Protein AF-A0AAU0K768-F1 (afdb_monomer_lite)

Secondary structure (DSSP, 8-state):
--HHHHHHHHHTTSHHHHHHHHHTTT--B-HHHHHHHH--S-HHHHHHHHHHTT---EEEEEEEETTEEEEEEEEEPPPHHHHHHHHHHHHHHHTT--BS-BTTB-HHHHHHHHHHHHHTT--EEEETTEEEE-S--TTTTS--

Radius of gyration: 17.36 Å; chains: 1; bounding box: 48×28×45 Å

Sequence (144 aa):
MSAQESINKAAARTQRALVLRHLKSGRTLTQDEAQALYGVRRLAARISELRNDFGFPIRTEMVDVGGVSGLARYSLEQTPEDIKRKRAVLQSLLRGDAVEAVPGVSPDELARIMGYLRADGWPVLAIEGKYILIGAGKGAASDA

Foldseek 3Di:
DDPVVVVVVVLCPDLLSVLVVCQLLFDKDFQVRSCVVPVDNCVVVSVCCCCPVVNFQKDWDWDADPNRGGTTIIHGDQDPVNVVQLVQLVVCQVVFHFPLDDVPADLVNSVSSLVVQVVQAFQWDDDPSTIHGPDDGDPPPPPD

Structure (mmCIF, N/CA/C/O backbone):
data_AF-A0AAU0K768-F1
#
_entry.id   AF-A0AAU0K768-F1
#
loop_
_atom_site.group_PDB
_atom_site.id
_atom_site.type_symbol
_atom_site.label_atom_id
_atom_site.label_alt_id
_atom_site.label_comp_id
_atom_site.label_asym_id
_atom_site.label_entity_id
_atom_site.label_seq_id
_atom_site.pdbx_PDB_ins_code
_atom_site.Cartn_x
_atom_site.Cartn_y
_atom_site.Cartn_z
_atom_site.occupancy
_atom_site.B_iso_or_equiv
_atom_site.auth_seq_id
_atom_site.auth_comp_id
_atom_site.auth_asym_id
_atom_site.auth_atom_id
_atom_site.pdbx_PDB_model_num
ATOM 1 N N . MET A 1 1 ? 26.775 -9.717 9.258 1.00 48.12 1 MET A N 1
ATOM 2 C CA . MET A 1 1 ? 25.425 -9.115 9.246 1.00 48.12 1 MET A CA 1
ATOM 3 C C . MET A 1 1 ? 25.562 -7.655 9.626 1.00 48.12 1 MET A C 1
ATOM 5 O O . MET A 1 1 ? 26.126 -7.371 10.678 1.00 48.12 1 MET A O 1
ATOM 9 N N . SER A 1 2 ? 25.137 -6.748 8.748 1.00 59.78 2 SER A N 1
ATOM 10 C CA . SER A 1 2 ? 25.201 -5.303 9.007 1.00 59.78 2 SER A CA 1
ATOM 11 C C . SER A 1 2 ? 24.150 -4.901 10.049 1.00 59.78 2 SER A C 1
ATOM 13 O O . SER A 1 2 ? 23.052 -5.458 10.069 1.00 59.78 2 SER A O 1
ATOM 15 N N . ALA A 1 3 ? 24.446 -3.913 10.899 1.00 49.50 3 ALA A N 1
ATOM 16 C CA . ALA A 1 3 ? 23.477 -3.362 11.853 1.00 49.50 3 ALA A CA 1
ATOM 17 C C . ALA A 1 3 ? 22.177 -2.912 11.157 1.00 49.50 3 ALA A C 1
ATOM 19 O O . ALA A 1 3 ? 21.083 -3.128 11.677 1.00 49.50 3 ALA A O 1
ATOM 20 N N . GLN A 1 4 ? 22.290 -2.394 9.931 1.00 45.81 4 GLN A N 1
ATOM 21 C CA . GLN A 1 4 ? 21.154 -1.993 9.102 1.00 45.81 4 GLN A CA 1
ATOM 22 C C . GLN A 1 4 ? 20.272 -3.183 8.692 1.00 45.81 4 GLN A C 1
ATOM 24 O O . GLN A 1 4 ? 19.050 -3.078 8.637 1.00 45.81 4 GLN A O 1
ATOM 29 N N . GLU A 1 5 ? 20.883 -4.337 8.443 1.00 41.09 5 GLU A N 1
ATOM 30 C CA . GLU A 1 5 ? 20.215 -5.571 8.022 1.00 41.09 5 GLU A CA 1
ATOM 31 C C . GLU A 1 5 ? 19.425 -6.199 9.182 1.00 41.09 5 GLU A C 1
ATOM 33 O O . GLU A 1 5 ? 18.274 -6.613 9.020 1.00 41.09 5 GLU A O 1
ATOM 38 N N . SER A 1 6 ? 19.995 -6.167 10.388 1.00 46.47 6 SER A N 1
ATOM 39 C CA . SER A 1 6 ? 19.328 -6.583 11.627 1.00 46.47 6 SER A CA 1
ATOM 40 C C . SER A 1 6 ? 18.166 -5.658 12.001 1.00 46.47 6 SER A C 1
ATOM 42 O O . SER A 1 6 ? 17.101 -6.141 12.393 1.00 46.47 6 SER A O 1
ATOM 44 N N . ILE A 1 7 ? 18.328 -4.342 11.818 1.00 54.31 7 ILE A N 1
ATOM 45 C CA . ILE A 1 7 ? 17.259 -3.350 12.012 1.00 54.31 7 ILE A CA 1
ATOM 46 C C . ILE A 1 7 ? 16.127 -3.577 11.003 1.00 54.31 7 ILE A C 1
ATOM 48 O O . ILE A 1 7 ? 14.962 -3.617 11.397 1.00 54.31 7 ILE A O 1
ATOM 52 N N . ASN A 1 8 ? 16.446 -3.819 9.729 1.00 52.75 8 ASN A N 1
ATOM 53 C CA . ASN A 1 8 ? 15.452 -4.109 8.692 1.00 52.75 8 ASN A CA 1
ATOM 54 C C . ASN A 1 8 ? 14.679 -5.412 8.982 1.00 52.75 8 ASN A C 1
ATOM 56 O O . ASN A 1 8 ? 13.459 -5.469 8.796 1.00 52.75 8 ASN A O 1
ATOM 60 N N . LYS A 1 9 ? 15.353 -6.443 9.507 1.00 47.56 9 LYS A N 1
ATOM 61 C CA . LYS A 1 9 ? 14.744 -7.735 9.873 1.00 47.56 9 LYS A CA 1
ATOM 62 C C . LYS A 1 9 ? 13.871 -7.650 11.131 1.00 47.56 9 LYS A C 1
ATOM 64 O O . LYS A 1 9 ? 12.804 -8.263 11.179 1.00 47.56 9 LYS A O 1
ATOM 69 N N . ALA A 1 10 ? 14.283 -6.873 12.133 1.00 47.62 10 ALA A N 1
ATOM 70 C CA . ALA A 1 10 ? 13.490 -6.610 13.335 1.00 47.62 10 ALA A CA 1
ATOM 71 C C . ALA A 1 10 ? 12.281 -5.713 13.032 1.00 47.62 10 ALA A C 1
ATOM 73 O O . ALA A 1 10 ? 11.170 -6.004 13.482 1.00 47.62 10 ALA A O 1
ATOM 74 N N . ALA A 1 11 ? 12.468 -4.687 12.193 1.00 49.31 11 ALA A N 1
ATOM 75 C CA . ALA A 1 11 ? 11.388 -3.853 11.688 1.00 49.31 11 ALA A CA 1
ATOM 76 C C . ALA A 1 11 ? 10.328 -4.727 11.013 1.00 49.31 11 ALA A C 1
ATOM 78 O O . ALA A 1 11 ? 9.174 -4.664 11.426 1.00 49.31 11 ALA A O 1
ATOM 79 N N . ALA A 1 12 ? 10.714 -5.630 10.100 1.00 50.22 12 ALA A N 1
ATOM 80 C CA . ALA A 1 12 ? 9.807 -6.516 9.362 1.00 50.22 12 ALA A CA 1
ATOM 81 C C . ALA A 1 12 ? 8.856 -7.380 10.224 1.00 50.22 12 ALA A C 1
ATOM 83 O O . ALA A 1 12 ? 7.835 -7.830 9.699 1.00 50.22 12 ALA A O 1
ATOM 84 N N . ARG A 1 13 ? 9.145 -7.589 11.521 1.00 63.00 13 ARG A N 1
ATOM 85 C CA . ARG A 1 13 ? 8.305 -8.366 12.459 1.00 63.00 13 ARG A CA 1
ATOM 86 C C . ARG A 1 13 ? 7.259 -7.541 13.215 1.00 63.00 13 ARG A C 1
ATOM 88 O O . ARG A 1 13 ? 6.403 -8.123 13.876 1.00 63.00 13 ARG A O 1
ATOM 95 N N . THR A 1 14 ? 7.300 -6.212 13.150 1.00 85.44 14 THR A N 1
ATOM 96 C CA . THR A 1 14 ? 6.350 -5.363 13.889 1.00 85.44 14 THR A CA 1
ATOM 97 C C . THR A 1 14 ? 5.087 -5.082 13.074 1.00 85.44 14 THR A C 1
ATOM 99 O O . THR A 1 14 ? 5.150 -4.856 11.867 1.00 85.44 14 THR A O 1
ATOM 102 N N . GLN A 1 15 ? 3.929 -5.007 13.740 1.00 89.44 15 GLN A N 1
ATOM 103 C CA . GLN A 1 15 ? 2.656 -4.613 13.113 1.00 89.44 15 GLN A CA 1
ATOM 104 C C . GLN A 1 15 ? 2.769 -3.291 12.335 1.00 89.44 15 GLN A C 1
ATOM 106 O O . GLN A 1 15 ? 2.239 -3.165 11.235 1.00 89.44 15 GLN A O 1
ATOM 111 N N . ARG A 1 16 ? 3.515 -2.320 12.876 1.00 91.06 16 ARG A N 1
ATOM 112 C CA . ARG A 1 16 ? 3.770 -1.025 12.235 1.00 91.06 16 ARG A CA 1
ATOM 113 C C . ARG A 1 16 ? 4.508 -1.168 10.905 1.00 91.06 16 ARG A C 1
ATOM 115 O O . ARG A 1 16 ? 4.135 -0.530 9.927 1.00 91.06 16 ARG A O 1
ATOM 122 N N . ALA A 1 17 ? 5.534 -2.011 10.851 1.00 87.62 17 ALA A N 1
ATOM 123 C CA . ALA A 1 17 ? 6.268 -2.241 9.613 1.00 87.62 17 ALA A CA 1
ATOM 124 C C . ALA A 1 17 ? 5.453 -3.014 8.577 1.00 87.62 17 ALA A C 1
ATOM 126 O O . ALA A 1 17 ? 5.608 -2.753 7.387 1.00 87.62 17 ALA A O 1
ATOM 127 N N . LEU A 1 18 ? 4.580 -3.935 9.005 1.00 90.56 18 LEU A N 1
ATOM 128 C CA . LEU A 1 18 ? 3.643 -4.607 8.099 1.00 90.56 18 LEU A CA 1
ATOM 129 C C . LEU A 1 18 ? 2.719 -3.584 7.428 1.00 90.56 18 LEU A C 1
ATOM 131 O O . LEU A 1 18 ? 2.624 -3.566 6.200 1.00 90.56 18 LEU A O 1
ATOM 135 N N . VAL A 1 19 ? 2.130 -2.682 8.221 1.00 93.88 19 VAL A N 1
ATOM 136 C CA . VAL A 1 19 ? 1.297 -1.575 7.724 1.00 93.88 19 VAL A CA 1
ATOM 137 C C . VAL A 1 19 ? 2.100 -0.676 6.786 1.00 93.88 19 VAL A C 1
ATOM 139 O O . VAL A 1 19 ? 1.693 -0.461 5.649 1.00 93.88 19 VAL A O 1
ATOM 142 N N . LEU A 1 20 ? 3.277 -0.204 7.204 1.00 91.56 20 LEU A N 1
ATOM 143 C CA . LEU A 1 20 ? 4.100 0.679 6.377 1.00 91.56 20 LEU A CA 1
ATOM 144 C C . LEU A 1 20 ? 4.520 0.020 5.062 1.00 91.56 20 LEU A C 1
ATOM 146 O O . LEU A 1 20 ? 4.475 0.668 4.021 1.00 91.56 20 LEU A O 1
ATOM 150 N N . ARG A 1 21 ? 4.914 -1.257 5.077 1.00 87.25 21 ARG A N 1
ATOM 151 C CA . ARG A 1 21 ? 5.269 -1.995 3.858 1.00 87.25 21 ARG A CA 1
ATOM 152 C C . ARG A 1 21 ? 4.080 -2.080 2.906 1.00 87.25 21 ARG A C 1
ATOM 154 O O . ARG A 1 21 ? 4.261 -1.910 1.703 1.00 87.25 21 ARG A O 1
ATOM 161 N N . HIS A 1 22 ? 2.878 -2.301 3.433 1.00 90.69 22 HIS A N 1
ATOM 162 C CA . HIS A 1 22 ? 1.660 -2.287 2.633 1.00 90.69 22 HIS A CA 1
ATOM 163 C C . HIS A 1 22 ? 1.378 -0.892 2.049 1.00 90.69 22 HIS A C 1
ATOM 165 O O . HIS A 1 22 ? 1.149 -0.766 0.849 1.00 90.69 22 HIS A O 1
ATOM 171 N N . LEU A 1 23 ? 1.483 0.178 2.835 1.00 91.12 23 LEU A N 1
ATOM 172 C CA . LEU A 1 23 ? 1.225 1.535 2.339 1.00 91.12 23 LEU A CA 1
ATOM 173 C C . LEU A 1 23 ? 2.303 2.034 1.364 1.00 91.12 23 LEU A C 1
ATOM 175 O O . LEU A 1 23 ? 1.967 2.624 0.345 1.00 91.12 23 LEU A O 1
ATOM 179 N N . LYS A 1 24 ? 3.587 1.722 1.591 1.00 84.69 24 LYS A N 1
ATOM 180 C CA . LYS A 1 24 ? 4.699 1.969 0.640 1.00 84.69 24 LYS A CA 1
ATOM 181 C C . LYS A 1 24 ? 4.570 1.179 -0.648 1.00 84.69 24 LYS A C 1
ATOM 183 O O . LYS A 1 24 ? 5.261 1.444 -1.632 1.00 84.69 24 LYS A O 1
ATOM 188 N N . SER A 1 25 ? 3.721 0.163 -0.632 1.00 76.44 25 SER A N 1
ATOM 189 C CA . SER A 1 25 ? 3.346 -0.509 -1.847 1.00 76.44 25 SER A CA 1
ATOM 190 C C . SER A 1 25 ? 2.359 0.359 -2.659 1.00 76.44 25 SER A C 1
ATOM 192 O O . SER A 1 25 ? 2.260 0.204 -3.862 1.00 76.44 25 SER A O 1
ATOM 194 N N . GLY A 1 26 ? 1.702 1.364 -2.097 1.00 81.50 26 GLY A N 1
ATOM 195 C CA . GLY A 1 26 ? 0.721 2.190 -2.810 1.00 81.50 26 GLY A CA 1
ATOM 196 C C . GLY A 1 26 ? -0.683 1.589 -2.801 1.00 81.50 26 GLY A C 1
ATOM 197 O O . GLY A 1 26 ? -1.578 2.136 -3.432 1.00 81.50 26 GLY A O 1
ATOM 198 N N . ARG A 1 27 ? -0.876 0.492 -2.059 1.00 87.25 27 ARG A N 1
ATOM 199 C CA . ARG A 1 27 ? -2.198 0.010 -1.662 1.00 87.25 27 ARG A CA 1
ATOM 200 C C . ARG A 1 27 ? -2.724 0.798 -0.478 1.00 87.25 27 ARG A C 1
ATOM 202 O O . ARG A 1 27 ? -1.976 1.476 0.232 1.00 87.25 27 ARG A O 1
ATOM 209 N N . THR A 1 28 ? -4.020 0.645 -0.266 1.00 94.38 28 THR A N 1
ATOM 210 C CA . THR A 1 28 ? -4.739 1.252 0.845 1.00 94.38 28 THR A CA 1
ATOM 211 C C . THR A 1 28 ? -5.146 0.205 1.869 1.00 94.38 28 THR A C 1
ATOM 213 O O . THR A 1 28 ? -5.204 -0.978 1.548 1.00 94.38 28 THR A O 1
ATOM 216 N N . LEU A 1 29 ? -5.420 0.644 3.091 1.00 95.75 29 LEU A N 1
ATOM 217 C CA . LEU A 1 29 ? -5.844 -0.220 4.187 1.00 95.75 29 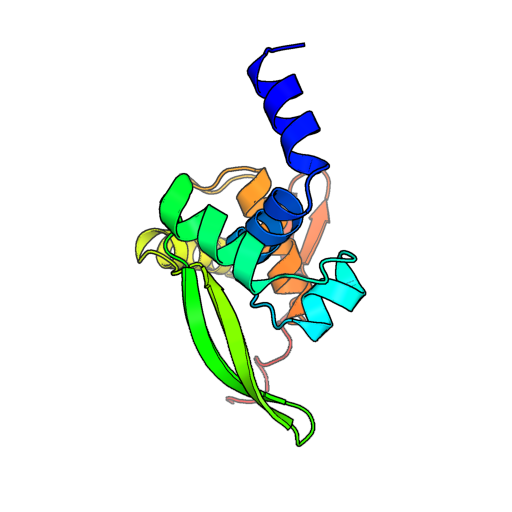LEU A CA 1
ATOM 218 C C . LEU A 1 29 ? -7.014 0.399 4.940 1.00 95.75 29 LEU A C 1
ATOM 220 O O . LEU A 1 29 ? -6.938 1.552 5.366 1.00 95.75 29 LEU A O 1
ATOM 224 N N . THR A 1 30 ? -8.042 -0.401 5.172 1.00 96.31 30 THR A N 1
ATOM 225 C CA . THR A 1 30 ? -9.068 -0.205 6.201 1.00 96.31 30 THR A CA 1
ATOM 226 C C . THR A 1 30 ? -8.734 -1.023 7.454 1.00 96.31 30 THR A C 1
ATOM 228 O O . THR A 1 30 ? -7.845 -1.881 7.444 1.00 96.31 30 THR A O 1
ATOM 231 N N . GLN A 1 31 ? -9.434 -0.760 8.562 1.00 95.81 31 GLN A N 1
ATOM 232 C CA . GLN A 1 31 ? -9.240 -1.494 9.820 1.00 95.81 31 GLN A CA 1
ATOM 233 C C . GLN A 1 31 ? -9.496 -3.005 9.660 1.00 95.81 31 GLN A C 1
ATOM 235 O O . GLN A 1 31 ? -8.705 -3.809 10.161 1.00 95.81 31 GLN A O 1
ATOM 240 N N . ASP A 1 32 ? -10.539 -3.395 8.931 1.00 94.44 32 ASP A N 1
ATOM 241 C CA . ASP A 1 32 ? -10.897 -4.806 8.746 1.00 94.44 32 ASP A CA 1
ATOM 242 C C . ASP A 1 32 ? -9.866 -5.540 7.882 1.00 94.44 32 ASP A C 1
ATOM 244 O O . ASP A 1 32 ? -9.403 -6.624 8.244 1.00 94.44 32 ASP A O 1
ATOM 248 N N . GLU A 1 33 ? -9.401 -4.909 6.800 1.00 94.75 33 GLU A N 1
ATOM 249 C CA . GLU A 1 33 ? -8.318 -5.442 5.964 1.00 94.75 33 GLU A CA 1
ATOM 250 C C . GLU A 1 33 ? -7.016 -5.599 6.764 1.00 94.75 33 GLU A C 1
ATOM 252 O O . GLU A 1 33 ? -6.307 -6.597 6.624 1.00 94.75 33 GLU A O 1
ATOM 257 N N . ALA A 1 34 ? -6.702 -4.649 7.651 1.00 95.06 34 ALA A N 1
ATOM 258 C CA . ALA A 1 34 ? -5.507 -4.712 8.493 1.00 95.06 34 ALA A CA 1
ATOM 259 C C . ALA A 1 34 ? -5.553 -5.882 9.478 1.00 95.06 34 ALA A C 1
ATOM 261 O O . ALA A 1 34 ? -4.535 -6.540 9.729 1.00 95.06 34 ALA A O 1
ATOM 262 N N . GLN A 1 35 ? -6.732 -6.143 10.040 1.00 93.50 35 GLN A N 1
ATOM 263 C CA . GLN A 1 35 ? -6.951 -7.277 10.921 1.00 93.50 35 GLN A CA 1
ATOM 264 C C . GLN A 1 35 ? -6.866 -8.597 10.153 1.00 93.50 35 GLN A C 1
ATOM 266 O O . GLN A 1 35 ? -6.145 -9.490 10.597 1.00 93.50 35 GLN A O 1
ATOM 271 N N . ALA A 1 36 ? -7.538 -8.707 9.007 1.00 92.00 36 ALA A N 1
ATOM 272 C CA . ALA A 1 36 ? -7.572 -9.930 8.210 1.00 92.00 36 ALA A CA 1
ATOM 273 C C . ALA A 1 36 ? -6.193 -10.306 7.646 1.00 92.00 36 ALA A C 1
ATOM 275 O O . ALA A 1 36 ? -5.784 -11.461 7.724 1.00 92.00 36 ALA A O 1
ATOM 276 N N . LEU A 1 37 ? -5.450 -9.332 7.111 1.00 91.38 37 LEU A N 1
ATOM 277 C CA . LEU A 1 37 ? -4.167 -9.587 6.451 1.00 91.38 37 LEU A CA 1
ATOM 278 C C . LEU A 1 37 ? -2.996 -9.708 7.432 1.00 91.38 37 LEU A C 1
ATOM 280 O O . LEU A 1 37 ? -2.048 -10.449 7.172 1.00 91.38 37 LEU A O 1
ATOM 284 N N . TYR A 1 38 ? -3.019 -8.940 8.527 1.00 90.81 38 TYR A N 1
ATOM 285 C CA . TYR A 1 38 ? -1.837 -8.724 9.374 1.00 90.81 38 TYR A CA 1
ATOM 286 C C . TYR A 1 38 ? -2.098 -8.877 10.876 1.00 90.81 38 TYR A C 1
ATOM 288 O O . TYR A 1 38 ? -1.180 -8.675 11.674 1.00 90.81 38 TYR A O 1
ATOM 296 N N . GLY A 1 39 ? -3.330 -9.189 11.293 1.00 90.31 39 GLY A N 1
ATOM 297 C CA . GLY A 1 39 ? -3.703 -9.267 12.708 1.00 90.31 39 GLY A CA 1
ATOM 298 C C . GLY A 1 39 ? -3.649 -7.918 13.438 1.00 90.31 39 GLY A C 1
ATOM 299 O O . GLY A 1 39 ? -3.521 -7.881 14.665 1.00 90.31 39 GLY A O 1
ATOM 300 N N . VAL A 1 40 ? -3.711 -6.792 12.716 1.00 94.56 40 VAL A N 1
ATOM 301 C CA . VAL A 1 40 ? -3.593 -5.443 13.292 1.00 94.56 40 VAL A CA 1
ATOM 302 C C . VAL A 1 40 ? -4.965 -4.923 13.721 1.00 94.56 40 VAL A C 1
ATOM 304 O O . VAL A 1 40 ? -5.694 -4.334 12.933 1.00 94.56 40 VAL A O 1
ATOM 307 N N . ARG A 1 41 ? -5.298 -5.083 15.005 1.00 93.00 41 ARG A N 1
ATOM 308 C CA . ARG A 1 41 ? -6.590 -4.654 15.589 1.00 93.00 41 ARG A CA 1
ATOM 309 C C . ARG A 1 41 ? -6.702 -3.157 15.907 1.00 93.00 41 ARG A C 1
ATOM 311 O O . ARG A 1 41 ? -7.773 -2.680 16.252 1.00 93.00 41 ARG A O 1
ATOM 318 N N . ARG A 1 42 ? -5.586 -2.422 15.869 1.00 93.75 42 ARG A N 1
ATOM 319 C CA . ARG A 1 42 ? -5.524 -0.978 16.170 1.00 93.75 42 ARG A CA 1
ATOM 320 C C . ARG A 1 42 ? -4.769 -0.245 15.067 1.00 93.75 42 ARG A C 1
ATOM 322 O O . ARG A 1 42 ? -3.698 0.315 15.308 1.00 93.75 42 ARG A O 1
ATOM 329 N N . LEU A 1 43 ? -5.302 -0.285 13.848 1.00 96.81 43 LEU A N 1
ATOM 330 C CA . LEU A 1 43 ? -4.670 0.323 12.678 1.00 96.81 43 LEU A CA 1
ATOM 331 C C . LEU A 1 43 ? -4.445 1.819 12.896 1.00 96.81 43 LEU A C 1
ATOM 333 O O . LEU A 1 43 ? -3.323 2.278 12.723 1.00 96.81 43 LEU A O 1
ATOM 337 N N . ALA A 1 44 ? -5.458 2.554 13.362 1.00 96.44 44 ALA A N 1
ATOM 338 C CA . ALA A 1 44 ? -5.360 3.998 13.584 1.00 96.44 44 ALA A CA 1
ATOM 339 C C . ALA A 1 44 ? -4.180 4.390 14.496 1.00 96.44 44 ALA A C 1
ATOM 341 O O . ALA A 1 44 ? -3.483 5.360 14.213 1.00 96.44 44 ALA A O 1
ATOM 342 N N . ALA A 1 45 ? -3.886 3.596 15.534 1.00 95.81 45 ALA A N 1
ATOM 343 C CA . ALA A 1 45 ? -2.731 3.829 16.403 1.00 95.81 45 ALA A CA 1
ATOM 344 C C . ALA A 1 45 ? -1.403 3.627 15.656 1.00 95.81 45 ALA A C 1
ATOM 346 O O . ALA A 1 45 ? -0.501 4.453 15.756 1.00 95.81 45 ALA A O 1
ATOM 347 N N . ARG A 1 46 ? -1.291 2.563 14.847 1.00 96.44 46 ARG A N 1
ATOM 348 C CA . ARG A 1 46 ? -0.108 2.329 14.003 1.00 96.44 46 ARG A CA 1
ATOM 349 C C . ARG A 1 46 ? 0.071 3.423 12.952 1.00 96.44 46 ARG A C 1
ATOM 351 O O . ARG A 1 46 ? 1.202 3.809 12.682 1.00 96.44 46 ARG A O 1
ATOM 358 N N . ILE A 1 47 ? -1.019 3.937 12.385 1.00 97.12 47 ILE A N 1
ATOM 359 C CA . ILE A 1 47 ? -0.985 5.076 11.461 1.00 97.12 47 ILE A CA 1
ATOM 360 C C . ILE A 1 47 ? -0.531 6.348 12.179 1.00 97.12 47 ILE A C 1
ATOM 362 O O . ILE A 1 47 ? 0.300 7.070 11.638 1.00 97.12 47 ILE A O 1
ATOM 366 N N . SER A 1 48 ? -1.034 6.606 13.389 1.00 95.94 48 SER A N 1
ATOM 367 C CA . SER A 1 48 ? -0.628 7.766 14.187 1.00 95.94 48 SER A CA 1
ATOM 368 C C . SER A 1 48 ? 0.868 7.749 14.483 1.00 95.94 48 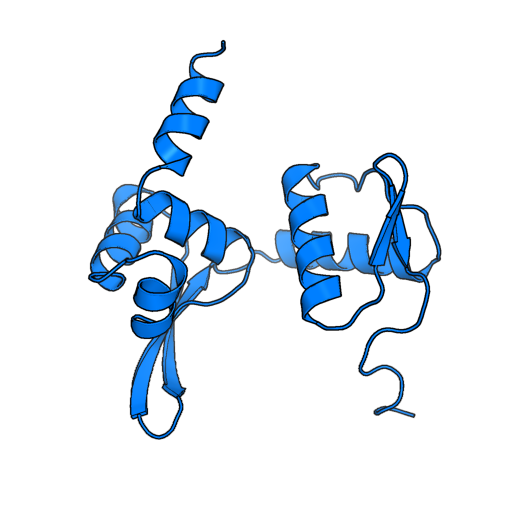SER A C 1
ATOM 370 O O . SER A 1 48 ? 1.517 8.767 14.283 1.00 95.94 48 SER A O 1
ATOM 372 N N . GLU A 1 49 ? 1.426 6.604 14.887 1.00 92.44 49 GLU A N 1
ATOM 373 C CA . GLU A 1 49 ? 2.877 6.457 15.075 1.00 92.44 49 GLU A CA 1
ATOM 374 C C . GLU A 1 49 ? 3.626 6.739 13.771 1.00 92.44 49 GLU A C 1
ATOM 376 O O . GLU A 1 49 ? 4.560 7.530 13.741 1.00 92.44 49 GLU A O 1
ATOM 381 N N . LEU A 1 50 ? 3.204 6.124 12.659 1.00 93.12 50 LEU A N 1
ATOM 382 C CA . LEU A 1 50 ? 3.856 6.323 11.362 1.00 93.12 50 LEU A CA 1
ATOM 383 C C . LEU A 1 50 ? 3.842 7.790 10.912 1.00 93.12 50 LEU A C 1
ATOM 385 O O . LEU A 1 50 ?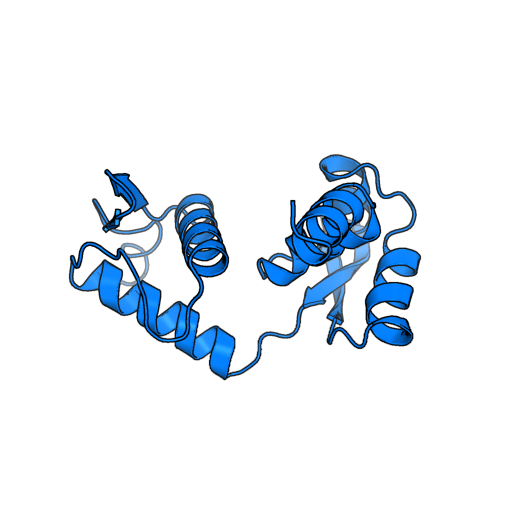 4.845 8.253 10.376 1.00 93.12 50 LEU A O 1
ATOM 389 N N . ARG A 1 51 ? 2.744 8.515 11.136 1.00 93.19 51 ARG A N 1
ATOM 390 C CA . ARG A 1 51 ? 2.646 9.946 10.818 1.00 93.19 51 ARG A CA 1
ATOM 391 C C . ARG A 1 51 ? 3.488 10.799 11.755 1.00 93.19 51 ARG A C 1
ATOM 393 O O . ARG A 1 51 ? 4.322 11.564 11.290 1.00 93.19 51 ARG A O 1
ATOM 400 N N . ASN A 1 52 ? 3.255 10.671 13.056 1.00 90.81 52 ASN A N 1
ATOM 401 C CA . ASN A 1 52 ? 3.725 11.643 14.037 1.00 90.81 52 ASN A CA 1
ATOM 402 C C . ASN A 1 52 ? 5.150 11.341 14.501 1.00 90.81 52 ASN A C 1
ATOM 404 O O . ASN A 1 52 ? 5.949 12.260 14.643 1.00 90.81 52 ASN A O 1
ATOM 408 N N . ASP A 1 53 ? 5.481 10.063 14.691 1.00 88.56 53 ASP A N 1
ATOM 409 C CA . ASP A 1 53 ? 6.779 9.660 15.236 1.00 88.56 53 ASP A CA 1
ATOM 410 C C . ASP A 1 53 ? 7.813 9.450 14.120 1.00 88.56 53 ASP A C 1
ATOM 412 O O . ASP A 1 53 ? 9.008 9.636 14.335 1.00 88.56 53 ASP A O 1
ATOM 416 N N . PHE A 1 54 ? 7.365 9.047 12.921 1.00 83.44 54 PHE A N 1
ATOM 417 C CA . PHE A 1 54 ? 8.246 8.721 11.786 1.00 83.44 54 PHE A CA 1
ATOM 418 C C . PHE A 1 54 ? 8.079 9.632 10.564 1.00 83.44 54 PHE A C 1
ATOM 420 O O . PHE A 1 54 ? 8.820 9.469 9.595 1.00 83.44 54 PHE A O 1
ATOM 427 N N . GLY A 1 55 ? 7.129 10.570 10.580 1.00 84.44 55 GLY A N 1
ATOM 428 C CA . GLY A 1 55 ? 6.973 11.570 9.521 1.00 84.44 55 GLY A CA 1
ATOM 429 C C . GLY A 1 55 ? 6.456 11.030 8.185 1.00 84.44 55 GLY A C 1
ATOM 430 O O . GLY A 1 55 ? 6.667 11.665 7.154 1.00 84.44 55 GLY A O 1
ATOM 431 N N . PHE A 1 56 ? 5.810 9.859 8.150 1.00 87.81 56 PHE A N 1
ATOM 432 C CA . PHE A 1 56 ? 5.270 9.336 6.894 1.00 87.81 56 PHE A CA 1
ATOM 433 C C . PHE A 1 56 ? 4.025 10.124 6.450 1.00 87.81 56 PHE A C 1
ATOM 435 O O . PHE A 1 56 ? 3.071 10.235 7.230 1.00 87.81 56 PHE A O 1
ATOM 442 N N . PRO A 1 57 ? 3.969 10.595 5.187 1.00 91.38 57 PRO A N 1
ATOM 443 C CA . PRO A 1 57 ? 2.825 11.330 4.657 1.00 91.38 57 PRO A CA 1
ATOM 444 C C . PRO A 1 57 ? 1.703 10.348 4.307 1.00 91.38 57 PRO A C 1
ATOM 446 O O . PRO A 1 57 ? 1.585 9.8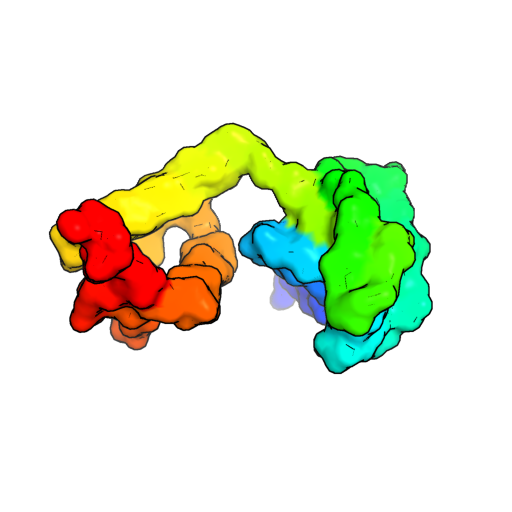57 3.188 1.00 91.38 57 PRO A O 1
ATOM 449 N N . ILE A 1 58 ? 0.910 9.967 5.304 1.00 94.75 58 ILE A N 1
ATOM 450 C CA . ILE A 1 58 ? -0.218 9.049 5.124 1.00 94.75 58 ILE A CA 1
ATOM 451 C C . ILE A 1 58 ? -1.493 9.880 5.031 1.00 94.75 58 ILE A C 1
ATOM 453 O O . ILE A 1 58 ? -1.809 10.601 5.974 1.00 94.75 58 ILE A O 1
ATOM 457 N N . ARG A 1 59 ? -2.289 9.708 3.980 1.00 95.50 59 ARG A N 1
ATOM 458 C CA . ARG A 1 59 ? -3.617 10.315 3.826 1.00 95.50 59 ARG A CA 1
ATOM 459 C C . ARG A 1 59 ? -4.702 9.418 4.430 1.00 95.50 59 ARG A C 1
ATOM 461 O O . ARG A 1 59 ? -4.561 8.196 4.457 1.00 95.50 59 ARG A O 1
ATOM 468 N N . THR A 1 60 ? -5.767 10.027 4.954 1.00 96.81 60 THR A N 1
ATOM 469 C CA . THR A 1 60 ? -7.013 9.332 5.324 1.00 96.81 60 THR A CA 1
ATOM 470 C C . THR A 1 60 ? -8.128 9.783 4.397 1.00 96.81 60 THR A C 1
ATOM 472 O O . THR A 1 60 ? -8.270 10.975 4.134 1.00 96.81 60 THR A O 1
ATOM 475 N N . GLU A 1 61 ? -8.928 8.834 3.941 1.00 95.50 61 GLU A N 1
ATOM 476 C CA . GLU A 1 61 ? -10.170 9.058 3.215 1.00 95.50 61 GLU A CA 1
ATOM 477 C C . GLU A 1 61 ? -11.300 8.310 3.928 1.00 95.50 61 GLU A C 1
ATOM 479 O O . GLU A 1 61 ? -11.088 7.198 4.412 1.00 95.50 61 GLU A O 1
ATOM 484 N N . MET A 1 62 ? -12.480 8.920 4.015 1.00 96.31 62 MET A N 1
ATOM 485 C CA . MET A 1 62 ? -13.676 8.260 4.539 1.00 9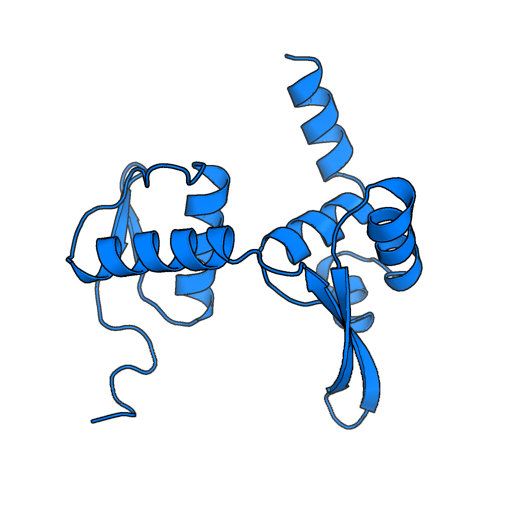6.31 62 MET A CA 1
ATOM 486 C C . MET A 1 62 ? -14.393 7.577 3.382 1.00 96.31 62 MET A C 1
ATOM 488 O O . MET A 1 62 ? -14.653 8.214 2.365 1.00 96.31 62 MET A O 1
ATOM 492 N N . VAL A 1 63 ? -14.663 6.283 3.518 1.00 92.81 63 VAL A N 1
ATOM 493 C CA . VAL A 1 63 ? -15.147 5.442 2.423 1.00 92.81 63 VAL A CA 1
ATOM 494 C C . VAL A 1 63 ? -16.270 4.535 2.892 1.00 92.81 63 VAL A C 1
ATOM 496 O O . VAL A 1 63 ? -16.301 4.110 4.049 1.00 92.81 63 VAL A O 1
ATOM 499 N N . ASP A 1 64 ? -17.139 4.180 1.955 1.00 91.50 64 ASP A N 1
ATOM 500 C CA . ASP A 1 64 ? -18.214 3.228 2.187 1.00 91.50 64 ASP A CA 1
ATOM 501 C C . ASP A 1 64 ? -17.816 1.882 1.570 1.00 91.50 64 ASP A C 1
ATOM 503 O O . ASP A 1 64 ? -17.441 1.806 0.396 1.00 91.50 64 ASP A O 1
ATOM 507 N N . VAL A 1 65 ? -17.834 0.808 2.361 1.00 82.12 65 VAL A N 1
ATOM 508 C CA . VAL A 1 65 ? -17.406 -0.533 1.924 1.00 82.12 65 VAL A CA 1
ATOM 509 C C . VAL A 1 65 ? -18.428 -1.558 2.381 1.00 82.12 65 VAL A C 1
ATOM 511 O O . VAL A 1 65 ? -18.730 -1.651 3.566 1.00 82.12 65 VAL A O 1
ATOM 514 N N . GLY A 1 66 ? -18.973 -2.338 1.442 1.00 79.38 66 GLY A N 1
ATOM 515 C CA . GLY A 1 66 ? -19.897 -3.431 1.767 1.00 79.38 66 GLY A CA 1
ATOM 516 C C . GLY A 1 66 ? -21.155 -2.988 2.525 1.00 79.38 66 GLY A C 1
ATOM 517 O O . GLY A 1 66 ? -21.652 -3.737 3.357 1.00 79.38 66 GLY A O 1
ATOM 518 N N . GLY A 1 67 ? -21.641 -1.764 2.282 1.00 84.81 67 GLY A N 1
ATOM 519 C CA . GLY A 1 67 ? -22.800 -1.191 2.980 1.00 84.81 67 GLY A CA 1
ATOM 520 C C . GLY A 1 67 ? -22.488 -0.567 4.345 1.00 84.81 67 GLY A C 1
ATOM 521 O O . GLY A 1 67 ? -23.387 -0.011 4.970 1.00 84.81 67 GLY A O 1
ATOM 522 N N . VAL A 1 68 ? -21.233 -0.612 4.801 1.00 81.94 68 VAL A N 1
ATOM 523 C CA . VAL A 1 68 ? -20.778 0.105 5.998 1.00 81.94 68 VAL A CA 1
ATOM 524 C C . VAL A 1 68 ? -20.228 1.459 5.576 1.00 81.94 68 VAL A C 1
ATOM 526 O O . VAL A 1 68 ? -19.252 1.522 4.827 1.00 81.94 68 VAL A O 1
ATOM 529 N N . SER A 1 69 ? -20.855 2.535 6.052 1.00 86.19 69 SER A N 1
ATOM 530 C CA . SER A 1 69 ? -20.460 3.900 5.713 1.00 86.19 69 SER A CA 1
ATOM 531 C C . SER A 1 69 ? -19.427 4.481 6.672 1.00 86.19 69 SER A C 1
ATOM 533 O O . SER A 1 69 ? -19.459 4.199 7.872 1.00 86.19 69 SER A O 1
ATOM 535 N N . GLY A 1 70 ? -18.571 5.368 6.169 1.00 89.44 70 GLY A N 1
ATOM 536 C CA . GLY A 1 70 ? -17.676 6.164 7.013 1.00 89.44 70 GLY A CA 1
ATOM 537 C C . GLY A 1 70 ? -16.519 5.372 7.630 1.00 89.44 70 GLY A C 1
ATOM 538 O O . GLY A 1 70 ? -16.095 5.657 8.751 1.00 89.44 70 GLY A O 1
ATOM 539 N N . LEU A 1 71 ? -15.978 4.391 6.910 1.00 92.25 71 LEU A N 1
ATOM 540 C CA . LEU A 1 71 ? -14.745 3.717 7.308 1.00 92.25 71 LEU A CA 1
ATOM 541 C C . LEU A 1 71 ? -13.527 4.554 6.914 1.00 92.25 71 LEU A C 1
ATOM 543 O O . LEU A 1 71 ? -13.466 5.116 5.825 1.00 92.25 71 LEU A O 1
ATOM 547 N N . ALA A 1 72 ? -12.517 4.600 7.780 1.00 96.25 72 ALA A N 1
ATOM 548 C CA . ALA A 1 72 ? -11.246 5.227 7.442 1.00 96.25 72 ALA A CA 1
ATOM 549 C C . ALA A 1 72 ? -10.408 4.298 6.549 1.00 96.25 72 ALA A C 1
ATOM 551 O O . ALA A 1 72 ? -10.031 3.194 6.957 1.00 96.25 72 ALA A O 1
ATOM 552 N N . ARG A 1 73 ? -10.066 4.777 5.354 1.00 96.81 73 ARG A N 1
ATOM 553 C CA . ARG A 1 73 ? -9.099 4.174 4.435 1.00 96.81 73 ARG A CA 1
ATOM 554 C C . ARG A 1 73 ? -7.814 4.989 4.446 1.00 96.81 73 ARG A C 1
ATOM 556 O O . ARG A 1 73 ? -7.828 6.206 4.280 1.00 96.81 73 ARG A O 1
ATOM 563 N N . TYR A 1 74 ? -6.694 4.309 4.646 1.00 97.00 74 TYR A N 1
ATOM 564 C CA . TYR A 1 74 ? -5.376 4.929 4.728 1.00 97.00 74 TYR A CA 1
ATOM 565 C C . TYR A 1 74 ? -4.544 4.596 3.497 1.00 97.00 74 TYR A C 1
ATOM 567 O O . TYR A 1 74 ? -4.512 3.446 3.064 1.00 97.00 74 TYR A O 1
ATOM 575 N N . SER A 1 75 ? -3.832 5.584 2.968 1.00 93.88 75 SER A N 1
ATOM 576 C CA . SER A 1 75 ? -2.913 5.443 1.836 1.00 93.88 75 SER A CA 1
ATOM 577 C C . SER A 1 75 ? -1.648 6.258 2.088 1.00 93.88 75 SER A C 1
ATOM 579 O O . SER A 1 75 ? -1.683 7.252 2.810 1.00 93.88 75 SER A O 1
ATOM 581 N N . LEU A 1 76 ? -0.511 5.839 1.532 1.00 91.81 76 LEU A N 1
ATOM 582 C CA . LEU A 1 76 ? 0.662 6.713 1.493 1.00 91.81 76 LEU A CA 1
ATOM 583 C C . LEU A 1 76 ? 0.462 7.730 0.366 1.00 91.81 76 LEU A C 1
ATOM 585 O O . LEU A 1 76 ? 0.085 7.340 -0.743 1.00 91.81 76 LEU A O 1
ATOM 589 N N . GLU A 1 77 ? 0.718 9.007 0.631 1.00 87.44 77 GLU A N 1
ATOM 590 C CA . GLU A 1 77 ? 0.789 10.001 -0.433 1.00 87.44 77 GLU A CA 1
ATOM 591 C C . GLU A 1 77 ? 1.931 9.629 -1.378 1.00 87.44 77 GLU A C 1
ATOM 593 O O . GLU A 1 77 ? 3.065 9.403 -0.954 1.00 87.44 77 GLU A O 1
ATOM 598 N N . GLN A 1 78 ? 1.609 9.507 -2.664 1.00 75.44 78 GLN A N 1
ATOM 599 C CA . GLN A 1 78 ? 2.612 9.272 -3.693 1.00 75.44 78 GLN A CA 1
ATOM 600 C C . GLN A 1 78 ? 3.168 10.618 -4.126 1.00 75.44 78 GLN A C 1
ATOM 602 O O . GLN A 1 78 ? 2.409 11.516 -4.500 1.00 75.44 78 GLN A O 1
ATOM 607 N N . THR A 1 79 ? 4.489 10.756 -4.093 1.00 72.44 79 THR A N 1
ATOM 608 C CA . THR A 1 79 ? 5.128 11.959 -4.619 1.00 72.44 79 THR A CA 1
ATOM 609 C C . THR A 1 79 ? 5.017 11.977 -6.150 1.00 72.44 79 THR A C 1
ATOM 611 O O . THR A 1 79 ? 4.905 10.917 -6.779 1.00 72.44 79 THR A O 1
ATOM 614 N N . PRO A 1 80 ? 5.096 13.155 -6.794 1.00 73.25 80 PRO A N 1
ATOM 615 C CA . PRO A 1 80 ? 5.198 13.237 -8.252 1.00 73.25 80 PRO A CA 1
ATOM 616 C C . PRO A 1 80 ? 6.334 12.373 -8.824 1.00 73.25 80 PRO A C 1
ATOM 618 O O . PRO A 1 80 ? 6.205 11.815 -9.914 1.00 73.25 80 PRO A O 1
ATOM 621 N N . GLU A 1 81 ? 7.422 12.214 -8.068 1.00 71.06 81 GLU A N 1
ATOM 622 C CA . GLU A 1 81 ? 8.563 11.387 -8.455 1.00 71.06 81 GLU A CA 1
ATOM 623 C C . GLU A 1 81 ? 8.230 9.885 -8.416 1.00 71.06 81 GLU A C 1
ATOM 625 O O . GLU A 1 81 ? 8.583 9.162 -9.347 1.00 71.06 81 GLU A O 1
ATOM 630 N N . ASP A 1 82 ? 7.472 9.412 -7.419 1.00 71.88 82 ASP A N 1
ATOM 631 C CA . ASP A 1 82 ? 7.001 8.017 -7.359 1.00 71.88 82 ASP A CA 1
ATOM 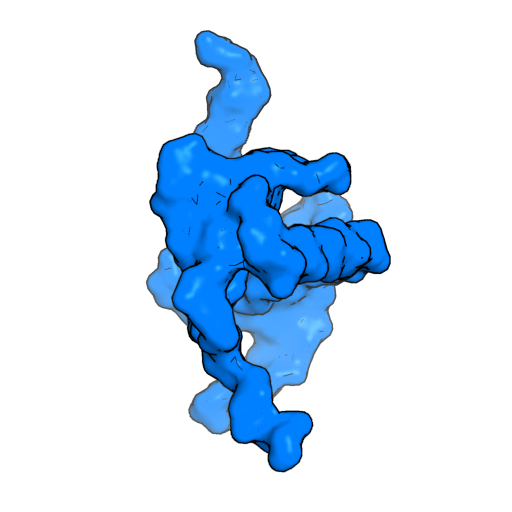632 C C . ASP A 1 82 ? 6.087 7.683 -8.548 1.00 71.88 82 ASP A C 1
ATOM 634 O O . ASP A 1 82 ? 6.199 6.619 -9.168 1.00 71.88 82 ASP A O 1
ATOM 638 N N . ILE A 1 83 ? 5.203 8.619 -8.912 1.00 76.44 83 ILE A N 1
ATOM 639 C CA . ILE A 1 83 ? 4.317 8.487 -10.076 1.00 76.44 83 ILE A CA 1
ATOM 640 C C . ILE A 1 83 ? 5.148 8.417 -11.363 1.00 76.44 83 ILE A C 1
ATOM 642 O O . ILE A 1 83 ? 4.920 7.549 -12.212 1.00 76.44 83 ILE A O 1
ATOM 646 N N . LYS A 1 84 ? 6.147 9.296 -11.502 1.00 78.00 84 LYS A N 1
ATOM 647 C CA . LYS A 1 84 ? 7.058 9.324 -12.653 1.00 78.00 84 LYS A CA 1
ATOM 648 C C . LYS A 1 84 ? 7.844 8.018 -12.786 1.00 78.00 84 LYS A C 1
ATOM 650 O O . LYS A 1 84 ? 7.928 7.474 -13.888 1.00 78.00 84 LYS A O 1
ATOM 655 N N . ARG A 1 85 ? 8.354 7.473 -11.678 1.00 79.56 85 ARG A N 1
ATOM 656 C CA . ARG A 1 85 ? 9.066 6.184 -11.633 1.00 79.56 85 ARG A CA 1
ATOM 657 C C . ARG A 1 85 ? 8.183 5.019 -12.065 1.00 79.56 85 ARG A C 1
ATOM 659 O O . ARG A 1 85 ? 8.577 4.257 -12.946 1.00 79.56 85 ARG A O 1
ATOM 666 N N . LYS A 1 86 ? 6.964 4.911 -11.522 1.00 77.31 86 LYS A N 1
ATOM 667 C CA . LYS A 1 86 ? 5.986 3.892 -11.950 1.00 77.31 86 LYS A CA 1
ATOM 668 C C . LYS A 1 86 ? 5.687 3.983 -13.445 1.00 77.31 86 LYS A C 1
ATOM 670 O O . LYS A 1 86 ? 5.675 2.962 -14.132 1.00 77.31 86 LYS A O 1
ATOM 675 N N . ARG A 1 87 ? 5.499 5.202 -13.961 1.00 81.69 87 ARG A N 1
ATOM 676 C CA . ARG A 1 87 ? 5.273 5.443 -15.392 1.00 81.69 87 ARG A CA 1
ATOM 677 C C . ARG A 1 87 ? 6.463 5.001 -16.245 1.00 81.69 87 ARG A C 1
ATOM 679 O O . ARG A 1 87 ? 6.246 4.379 -17.278 1.00 81.69 87 ARG A O 1
ATOM 686 N N . ALA A 1 88 ? 7.695 5.277 -15.818 1.00 82.62 88 ALA A N 1
ATOM 687 C CA . ALA A 1 88 ? 8.900 4.862 -16.538 1.00 82.62 88 ALA A CA 1
ATOM 688 C C . ALA A 1 88 ? 9.038 3.329 -16.620 1.00 82.62 88 ALA A C 1
ATOM 690 O O . ALA A 1 88 ? 9.376 2.794 -17.679 1.00 82.62 88 ALA A O 1
ATOM 691 N N . VAL A 1 89 ? 8.720 2.617 -15.530 1.00 81.81 89 VAL A N 1
ATOM 692 C CA . VAL A 1 89 ? 8.686 1.143 -15.511 1.00 81.81 89 VAL A CA 1
ATOM 693 C C . VAL A 1 89 ? 7.639 0.616 -16.494 1.00 81.81 89 VAL A C 1
ATOM 695 O O . VAL A 1 89 ? 7.961 -0.218 -17.338 1.00 81.81 89 VAL A O 1
ATOM 698 N N . LEU A 1 90 ? 6.410 1.139 -16.433 1.00 80.12 90 LEU A N 1
ATOM 699 C CA . LEU A 1 90 ? 5.326 0.770 -17.350 1.00 80.12 90 LEU A CA 1
ATOM 700 C C . LEU A 1 90 ? 5.699 1.010 -18.815 1.00 80.12 90 LEU A C 1
ATOM 702 O O . LEU A 1 90 ? 5.508 0.130 -19.643 1.00 80.12 90 LEU A O 1
ATOM 706 N N . GLN A 1 91 ? 6.264 2.175 -19.135 1.00 82.56 91 GLN A N 1
ATOM 707 C CA . GLN A 1 91 ? 6.696 2.498 -20.495 1.00 82.56 91 GLN A CA 1
ATOM 708 C C . GLN A 1 91 ? 7.771 1.535 -21.004 1.00 82.56 91 GLN A C 1
ATOM 710 O O . GLN A 1 91 ? 7.693 1.109 -22.151 1.00 82.56 91 GLN A O 1
ATOM 715 N N . SER A 1 92 ? 8.741 1.168 -20.164 1.00 79.94 92 SER A N 1
ATOM 716 C CA . SER A 1 92 ? 9.789 0.213 -20.546 1.00 79.94 92 SER A CA 1
ATOM 717 C C . SER A 1 92 ? 9.195 -1.166 -20.838 1.00 79.94 92 SER A C 1
ATOM 719 O O . SER A 1 92 ? 9.438 -1.733 -21.899 1.00 79.94 92 SER A O 1
ATOM 721 N N . LEU A 1 93 ? 8.318 -1.661 -19.959 1.00 78.88 93 LEU A N 1
ATOM 722 C CA . LEU A 1 93 ? 7.625 -2.931 -20.180 1.00 78.88 93 LEU A CA 1
ATOM 723 C C . LEU A 1 93 ? 6.761 -2.911 -21.451 1.00 78.88 93 LEU A C 1
ATOM 725 O O . LEU A 1 93 ? 6.754 -3.882 -22.201 1.00 78.88 93 LEU A O 1
ATOM 729 N N . LEU A 1 94 ? 6.037 -1.816 -21.708 1.00 78.81 94 LEU A N 1
ATOM 730 C CA . LEU A 1 94 ? 5.174 -1.672 -22.888 1.00 78.81 94 LEU A CA 1
ATOM 731 C C . LEU A 1 94 ? 5.959 -1.608 -24.204 1.00 78.81 94 LEU A C 1
ATOM 733 O O . LEU A 1 94 ? 5.416 -1.966 -25.244 1.00 78.81 94 LEU A O 1
ATOM 737 N N . ARG A 1 95 ? 7.231 -1.192 -24.174 1.00 80.69 95 ARG A N 1
ATOM 738 C CA . ARG A 1 95 ? 8.129 -1.281 -25.338 1.00 80.69 95 ARG A CA 1
ATOM 739 C C . ARG A 1 95 ? 8.600 -2.708 -25.632 1.00 80.69 95 ARG A C 1
ATOM 741 O O . ARG A 1 95 ? 9.257 -2.919 -26.644 1.00 80.69 95 ARG A O 1
ATOM 748 N N . GLY A 1 96 ? 8.254 -3.675 -24.780 1.00 70.81 96 GLY A N 1
ATOM 749 C CA . GLY A 1 96 ? 8.750 -5.047 -24.867 1.00 70.81 96 GLY A CA 1
ATOM 750 C C . GLY A 1 96 ? 10.151 -5.216 -24.279 1.00 70.81 96 GLY A C 1
ATOM 751 O O . GLY A 1 96 ? 10.762 -6.267 -24.469 1.00 70.81 96 GLY A O 1
ATOM 752 N N . ASP A 1 97 ? 10.663 -4.211 -23.558 1.00 76.00 97 ASP A N 1
ATOM 753 C CA . ASP A 1 97 ? 11.977 -4.292 -22.930 1.00 76.00 97 ASP A CA 1
ATOM 754 C C . ASP A 1 97 ? 11.927 -5.303 -21.774 1.00 76.00 97 ASP A C 1
ATOM 756 O O . ASP A 1 97 ? 11.037 -5.260 -20.918 1.00 76.00 97 ASP A O 1
ATOM 760 N N . ALA A 1 98 ? 12.920 -6.192 -21.706 1.00 79.50 98 ALA A N 1
ATOM 761 C CA . ALA A 1 98 ? 13.166 -6.961 -20.496 1.00 79.50 98 ALA A CA 1
ATOM 762 C C . ALA A 1 98 ? 13.733 -6.017 -19.427 1.00 79.50 98 ALA A C 1
ATOM 764 O O . ALA A 1 98 ? 14.861 -5.534 -19.536 1.00 79.50 98 ALA A O 1
ATOM 765 N N . VAL A 1 99 ? 12.942 -5.730 -18.396 1.00 81.25 99 VAL A N 1
ATOM 766 C CA . VAL A 1 99 ? 13.293 -4.756 -17.360 1.00 81.25 99 VAL A CA 1
ATOM 767 C C . VAL A 1 99 ? 14.042 -5.450 -16.230 1.00 81.25 99 VAL A C 1
ATOM 769 O O . VAL A 1 99 ? 13.448 -6.168 -15.428 1.00 81.25 99 VAL A O 1
ATOM 772 N N . GLU A 1 100 ? 15.348 -5.211 -16.155 1.00 82.38 100 GLU A N 1
ATOM 773 C CA . GLU A 1 100 ? 16.211 -5.651 -15.047 1.00 82.38 100 GLU A CA 1
ATOM 774 C C . GLU A 1 100 ? 16.409 -4.540 -14.005 1.00 82.38 100 GLU A C 1
ATOM 776 O O . GLU A 1 100 ? 16.429 -4.782 -12.800 1.00 82.38 100 GLU A O 1
ATOM 781 N N . ALA A 1 101 ? 16.493 -3.292 -14.470 1.00 79.56 101 ALA A N 1
ATOM 782 C CA . ALA A 1 101 ? 16.636 -2.112 -13.635 1.00 79.56 101 ALA A CA 1
ATOM 783 C C . ALA A 1 101 ? 15.988 -0.902 -14.311 1.00 79.56 101 ALA A C 1
ATOM 785 O O . ALA A 1 101 ? 15.975 -0.786 -15.537 1.00 79.56 101 ALA A O 1
ATOM 786 N N . VAL A 1 102 ? 15.486 0.028 -13.501 1.00 79.25 102 VAL A N 1
ATOM 787 C CA . VAL A 1 102 ? 15.047 1.346 -13.965 1.00 79.25 102 VAL A CA 1
ATOM 788 C C . VAL A 1 102 ? 15.817 2.397 -13.168 1.00 79.25 102 VAL A C 1
ATOM 790 O O . VAL A 1 102 ? 15.842 2.307 -11.938 1.00 79.25 102 VAL A O 1
ATOM 793 N N . PRO A 1 103 ? 16.469 3.382 -13.817 1.00 77.31 103 PRO A N 1
ATOM 794 C CA . PRO A 1 103 ? 17.205 4.426 -13.112 1.00 77.31 103 PRO A CA 1
ATOM 795 C C . PRO A 1 103 ? 16.353 5.097 -12.028 1.00 77.31 103 PRO A C 1
ATOM 797 O O . PRO A 1 103 ? 15.227 5.521 -12.280 1.00 77.31 103 PRO A O 1
ATOM 800 N N . GLY A 1 104 ? 16.890 5.174 -10.808 1.00 73.50 104 GLY A N 1
ATOM 801 C CA . GLY A 1 104 ? 16.189 5.752 -9.658 1.00 73.50 104 GLY A CA 1
ATOM 802 C C . GLY A 1 104 ? 15.120 4.854 -9.020 1.00 73.50 104 GLY A C 1
ATOM 803 O O . GLY A 1 104 ? 14.491 5.283 -8.057 1.00 73.50 104 GLY A O 1
ATOM 804 N N . VAL A 1 105 ? 14.934 3.622 -9.504 1.00 77.44 105 VAL A N 1
ATOM 805 C CA . VAL A 1 105 ? 14.033 2.617 -8.920 1.00 77.44 105 VAL A CA 1
ATOM 806 C C . VAL A 1 105 ? 14.871 1.493 -8.322 1.00 77.44 105 VAL A C 1
ATOM 808 O O . VAL A 1 105 ? 15.638 0.830 -9.018 1.00 77.44 105 VAL A O 1
ATOM 811 N N . SER A 1 106 ? 14.733 1.267 -7.016 1.00 79.56 106 SER A N 1
ATOM 812 C CA . SER A 1 106 ? 15.448 0.171 -6.344 1.00 79.56 106 SER A CA 1
ATOM 813 C C . SER A 1 106 ? 14.898 -1.208 -6.755 1.00 79.56 106 SER A C 1
ATOM 815 O O . SER A 1 106 ? 13.716 -1.302 -7.091 1.00 79.56 106 SER A O 1
ATOM 817 N N . PRO A 1 107 ? 15.682 -2.302 -6.670 1.00 79.06 107 PRO A N 1
ATOM 818 C CA . PRO A 1 107 ? 15.194 -3.650 -6.989 1.00 79.06 107 PRO A CA 1
ATOM 819 C C . PRO A 1 107 ? 13.943 -4.059 -6.194 1.00 79.06 107 PRO A C 1
ATOM 821 O O . PRO A 1 107 ? 12.997 -4.612 -6.754 1.00 79.06 107 PRO A O 1
ATOM 824 N N . ASP A 1 108 ? 13.888 -3.712 -4.905 1.00 75.25 108 ASP A N 1
ATOM 825 C CA . ASP A 1 108 ? 12.729 -3.977 -4.043 1.00 75.25 108 ASP A CA 1
ATOM 826 C C . ASP A 1 108 ? 11.489 -3.179 -4.457 1.00 75.25 108 ASP A C 1
ATOM 828 O O . ASP A 1 108 ? 10.353 -3.614 -4.259 1.00 75.25 108 ASP A O 1
ATOM 832 N N . GLU A 1 109 ? 11.681 -1.968 -4.976 1.00 76.56 109 GLU A N 1
ATOM 833 C CA . GLU A 1 109 ? 10.606 -1.135 -5.506 1.00 76.56 109 GLU A CA 1
ATOM 834 C C . GLU A 1 109 ? 10.131 -1.656 -6.861 1.00 76.56 109 GLU A C 1
ATOM 836 O O . GLU A 1 109 ? 8.925 -1.771 -7.070 1.00 76.56 109 GLU A O 1
ATOM 841 N N . LEU A 1 110 ? 11.055 -2.082 -7.724 1.00 82.25 110 LEU A N 1
ATOM 842 C CA . LEU A 1 110 ? 10.747 -2.716 -9.000 1.00 82.25 110 LEU A CA 1
ATOM 843 C C . LEU A 1 110 ? 9.927 -3.996 -8.792 1.00 82.25 110 LEU A C 1
ATOM 845 O O . LEU A 1 110 ? 8.833 -4.115 -9.338 1.00 82.25 110 LEU A O 1
ATOM 849 N N . ALA A 1 111 ? 10.377 -4.911 -7.928 1.00 81.81 111 ALA A N 1
ATOM 850 C CA . ALA A 1 111 ? 9.652 -6.142 -7.605 1.00 81.81 111 ALA A CA 1
ATOM 851 C C . ALA A 1 111 ? 8.235 -5.865 -7.071 1.00 81.81 111 ALA A C 1
ATOM 853 O O . ALA A 1 111 ? 7.276 -6.572 -7.397 1.00 81.81 111 ALA A O 1
ATOM 854 N N . ARG A 1 112 ? 8.088 -4.796 -6.283 1.00 79.50 112 ARG A N 1
ATOM 855 C CA . ARG A 1 112 ? 6.802 -4.345 -5.746 1.00 79.50 112 ARG A CA 1
ATOM 856 C C . ARG A 1 112 ? 5.879 -3.832 -6.847 1.00 79.50 112 ARG A C 1
ATOM 858 O O . ARG A 1 112 ? 4.719 -4.231 -6.871 1.00 79.50 112 ARG A O 1
ATOM 865 N N . ILE A 1 113 ? 6.390 -3.009 -7.766 1.00 82.44 113 ILE A N 1
ATOM 866 C CA . ILE A 1 113 ? 5.656 -2.526 -8.947 1.00 82.44 113 ILE A CA 1
ATOM 867 C C . ILE A 1 113 ? 5.174 -3.708 -9.798 1.00 82.44 113 ILE A C 1
ATOM 869 O O . ILE A 1 113 ? 4.006 -3.755 -10.165 1.00 82.44 113 ILE A O 1
ATOM 873 N N . MET A 1 114 ? 6.013 -4.716 -10.034 1.00 86.44 114 MET A N 1
ATOM 874 C CA . MET A 1 114 ? 5.628 -5.903 -10.815 1.00 86.44 114 MET A CA 1
ATOM 875 C C . MET A 1 114 ? 4.542 -6.738 -10.126 1.00 86.44 114 MET A C 1
ATOM 877 O O . MET A 1 114 ? 3.665 -7.293 -10.787 1.00 86.44 114 MET A O 1
ATOM 881 N N . GLY A 1 115 ? 4.570 -6.808 -8.791 1.00 81.00 115 GLY A N 1
ATOM 882 C CA . GLY A 1 115 ? 3.486 -7.393 -8.001 1.00 81.00 115 GLY A CA 1
ATOM 883 C C . GLY A 1 115 ? 2.142 -6.696 -8.230 1.00 81.00 115 GLY A C 1
ATOM 884 O O . GLY A 1 115 ? 1.118 -7.375 -8.268 1.00 81.00 115 GLY A O 1
ATOM 885 N N . TYR A 1 116 ? 2.147 -5.377 -8.443 1.00 75.12 116 TYR A N 1
ATOM 886 C CA . TYR A 1 116 ? 0.929 -4.623 -8.747 1.00 75.12 116 TYR A CA 1
ATOM 887 C C . TYR A 1 116 ? 0.374 -4.874 -10.103 1.00 75.12 116 TYR A C 1
ATOM 889 O O . TYR A 1 116 ? -0.804 -5.177 -10.219 1.00 75.12 116 TYR A O 1
ATOM 897 N N . LEU A 1 117 ? 1.238 -4.796 -11.103 1.00 81.25 117 LEU A N 1
ATOM 898 C CA . LEU A 1 117 ? 0.838 -5.062 -12.466 1.00 81.25 117 LEU A CA 1
ATOM 899 C C . LEU A 1 117 ? 0.136 -6.424 -12.528 1.00 81.25 117 LEU A C 1
ATOM 901 O O . LEU A 1 117 ? -0.981 -6.503 -13.023 1.00 81.25 117 LEU A O 1
ATOM 905 N N . ARG A 1 118 ? 0.691 -7.459 -11.883 1.00 82.31 118 ARG A N 1
ATOM 906 C CA . ARG A 1 118 ? 0.027 -8.768 -11.779 1.00 82.31 118 ARG A CA 1
ATOM 907 C C . ARG A 1 118 ? -1.326 -8.733 -11.063 1.00 82.31 118 ARG A C 1
ATOM 909 O O . ARG A 1 118 ? -2.267 -9.351 -11.553 1.00 82.31 118 ARG A O 1
ATOM 916 N N . ALA A 1 119 ? -1.431 -8.048 -9.923 1.00 70.50 119 ALA A N 1
ATOM 917 C CA . ALA A 1 119 ? -2.694 -7.925 -9.186 1.00 70.50 119 ALA A CA 1
ATOM 918 C C . ALA A 1 119 ? -3.777 -7.193 -10.001 1.00 70.50 119 ALA A C 1
ATOM 920 O O . ALA A 1 119 ? -4.942 -7.579 -9.953 1.00 70.50 119 ALA A O 1
ATOM 921 N N . ASP A 1 120 ? -3.366 -6.216 -10.807 1.00 72.62 120 ASP A N 1
ATOM 922 C CA . ASP A 1 120 ? -4.219 -5.437 -11.707 1.00 72.62 120 ASP A CA 1
ATOM 923 C C . ASP A 1 120 ? -4.467 -6.157 -13.052 1.00 72.62 120 ASP A C 1
ATOM 925 O O . ASP A 1 120 ? -5.054 -5.597 -13.974 1.00 72.62 120 ASP A O 1
ATOM 929 N N . GLY A 1 121 ? -4.039 -7.419 -13.187 1.00 78.25 121 GLY A N 1
ATOM 930 C CA . GLY A 1 121 ? -4.308 -8.253 -14.361 1.00 78.25 121 GLY A CA 1
ATOM 931 C C . GLY A 1 121 ? -3.367 -8.029 -15.546 1.00 78.25 121 GLY A C 1
ATOM 932 O O . GLY A 1 121 ? -3.689 -8.429 -16.665 1.00 78.25 121 GLY A O 1
ATOM 933 N N . TRP A 1 122 ? -2.208 -7.410 -15.332 1.00 82.56 122 TRP A N 1
ATOM 934 C CA . TRP A 1 122 ? -1.147 -7.324 -16.330 1.00 82.56 122 TRP A CA 1
ATOM 935 C C . TRP A 1 122 ? -0.279 -8.590 -16.314 1.00 82.56 122 TRP A C 1
ATOM 937 O O . TRP A 1 122 ? 0.265 -8.957 -15.264 1.00 82.56 122 TRP A O 1
ATOM 947 N N . PRO A 1 123 ? -0.092 -9.256 -17.467 1.00 85.44 123 PRO A N 1
ATOM 948 C CA . PRO A 1 123 ? 0.660 -10.500 -17.546 1.00 85.44 123 PRO A CA 1
ATOM 949 C C . PRO A 1 123 ? 2.169 -10.216 -17.552 1.00 85.44 123 PRO A C 1
ATOM 951 O O . PRO A 1 123 ? 2.805 -10.131 -18.601 1.00 85.44 123 PRO A O 1
ATOM 954 N N . VAL A 1 124 ? 2.741 -10.042 -16.358 1.00 88.19 124 VAL A N 1
ATOM 955 C CA . VAL A 1 124 ? 4.180 -9.814 -16.158 1.00 88.19 124 VAL A CA 1
ATOM 956 C C . VAL A 1 124 ? 4.869 -11.079 -15.655 1.00 88.19 124 VAL A C 1
ATOM 958 O O . VAL A 1 124 ? 4.608 -11.542 -14.536 1.00 88.19 124 VAL A O 1
ATOM 961 N N . LEU A 1 125 ? 5.815 -11.580 -16.442 1.00 86.88 125 LEU A N 1
ATOM 962 C CA . LEU A 1 125 ? 6.664 -12.722 -16.118 1.00 86.88 125 LEU A CA 1
ATOM 963 C C . LEU A 1 125 ? 8.008 -12.250 -15.543 1.00 86.88 125 LEU A C 1
ATOM 965 O O . LEU A 1 125 ? 8.524 -11.212 -15.950 1.00 86.88 125 LEU A O 1
ATOM 969 N N . ALA A 1 126 ? 8.574 -13.013 -14.606 1.00 88.88 126 ALA A N 1
ATOM 970 C CA . ALA A 1 126 ? 9.945 -12.832 -14.134 1.00 88.88 126 ALA A CA 1
ATOM 971 C C . ALA A 1 126 ? 10.813 -13.998 -14.635 1.00 88.88 126 ALA A C 1
ATOM 973 O O . ALA A 1 126 ? 10.506 -15.149 -14.329 1.00 88.88 126 ALA A O 1
ATOM 974 N N . ILE A 1 127 ? 11.878 -13.709 -15.381 1.00 85.56 127 ILE A N 1
ATOM 975 C CA . ILE A 1 127 ? 12.857 -14.690 -15.874 1.00 85.56 127 ILE A CA 1
ATOM 976 C C . ILE A 1 127 ? 14.247 -14.190 -15.490 1.00 85.56 127 ILE A C 1
ATOM 978 O O . ILE A 1 127 ? 14.619 -13.091 -15.885 1.00 85.56 127 ILE A O 1
ATOM 982 N N . GLU A 1 128 ? 15.007 -14.979 -14.725 1.00 85.31 128 GLU A N 1
ATOM 983 C CA . GLU A 1 128 ? 16.418 -14.685 -14.398 1.00 85.31 128 GLU A CA 1
ATOM 984 C C . GLU A 1 128 ? 16.660 -13.256 -13.859 1.00 85.31 128 GLU A C 1
ATOM 986 O O . GLU A 1 128 ? 17.644 -12.603 -14.183 1.00 85.31 128 GLU A O 1
ATOM 991 N N . GLY A 1 129 ? 15.732 -12.736 -13.047 1.00 79.75 129 GLY A N 1
ATOM 992 C CA . GLY A 1 129 ? 15.824 -11.380 -12.485 1.00 79.75 129 GLY A CA 1
ATOM 993 C C . GLY A 1 129 ? 15.318 -10.257 -13.399 1.00 79.75 129 GLY A C 1
ATOM 994 O O . GLY A 1 129 ? 15.267 -9.107 -12.969 1.00 79.75 129 GLY A O 1
ATOM 995 N N . LYS A 1 130 ? 14.873 -10.578 -14.616 1.00 85.81 130 LYS A N 1
ATOM 996 C CA . LYS A 1 130 ? 14.278 -9.643 -15.578 1.00 85.81 130 LYS A CA 1
ATOM 997 C C . LYS A 1 130 ? 12.763 -9.775 -15.601 1.00 85.81 130 LYS A C 1
ATOM 999 O O . LYS A 1 130 ? 12.227 -10.877 -15.485 1.00 85.81 130 LYS A O 1
ATOM 1004 N N . TYR A 1 131 ? 12.071 -8.660 -15.798 1.00 89.00 131 TYR A N 1
ATOM 1005 C CA . TYR A 1 131 ? 10.618 -8.622 -15.925 1.00 89.00 131 TYR A CA 1
ATOM 1006 C C . TYR A 1 131 ? 10.192 -8.327 -17.356 1.00 89.00 131 TYR A C 1
ATOM 1008 O O . TYR A 1 131 ? 10.720 -7.412 -17.982 1.00 89.00 131 TYR A O 1
ATOM 1016 N N . ILE A 1 132 ? 9.223 -9.088 -17.859 1.00 86.44 132 ILE A N 1
ATOM 1017 C CA . ILE A 1 132 ? 8.751 -8.998 -19.243 1.00 86.44 132 ILE A CA 1
ATOM 1018 C C . ILE A 1 132 ? 7.221 -8.983 -19.245 1.00 86.44 132 ILE A C 1
ATOM 1020 O O . ILE A 1 132 ? 6.592 -9.797 -18.563 1.00 86.44 132 ILE A O 1
ATOM 1024 N N . LEU A 1 133 ? 6.619 -8.074 -20.017 1.00 84.69 133 LEU A N 1
ATOM 1025 C CA . LEU A 1 133 ? 5.196 -8.140 -20.360 1.00 84.69 133 LEU A CA 1
ATOM 1026 C C . LEU A 1 133 ? 4.998 -9.180 -21.467 1.00 84.69 133 LEU A C 1
ATOM 1028 O O . LEU A 1 133 ? 5.580 -9.057 -22.539 1.00 84.69 133 LEU A O 1
ATOM 1032 N N . ILE A 1 134 ? 4.168 -10.190 -21.215 1.00 85.38 134 ILE A N 1
ATOM 1033 C CA . ILE A 1 134 ? 3.912 -11.292 -22.164 1.00 85.38 134 ILE A CA 1
ATOM 1034 C C . ILE A 1 134 ? 2.521 -11.209 -22.816 1.00 85.38 134 ILE A C 1
ATOM 1036 O O . ILE A 1 134 ? 2.042 -12.176 -23.400 1.00 85.38 134 ILE A O 1
ATOM 1040 N N . GLY A 1 135 ? 1.850 -10.060 -22.708 1.00 76.81 135 GLY A N 1
ATOM 1041 C CA . GLY A 1 135 ? 0.528 -9.822 -23.284 1.00 76.81 135 GLY A CA 1
ATOM 1042 C C . GLY A 1 135 ? -0.045 -8.459 -22.893 1.00 76.81 135 GLY A C 1
ATOM 1043 O O . GLY A 1 135 ? 0.551 -7.723 -22.106 1.00 76.81 135 GLY A O 1
ATOM 1044 N N . ALA A 1 136 ? -1.218 -8.125 -23.432 1.00 67.38 136 ALA A N 1
ATOM 1045 C CA . ALA A 1 136 ? -1.945 -6.917 -23.050 1.00 67.38 136 ALA A CA 1
ATOM 1046 C C . ALA A 1 136 ? -2.607 -7.095 -21.670 1.00 67.38 136 ALA A C 1
ATOM 1048 O O . ALA A 1 136 ? -3.154 -8.157 -21.369 1.00 67.38 136 ALA A O 1
ATOM 1049 N N . GLY A 1 137 ? -2.541 -6.067 -20.819 1.00 61.12 137 GLY A N 1
ATOM 1050 C CA . GLY A 1 137 ? -3.187 -6.075 -19.506 1.00 61.12 137 GLY A CA 1
ATOM 1051 C C . GLY A 1 137 ? -4.713 -6.066 -19.592 1.00 61.12 137 GLY A C 1
ATOM 1052 O O . GLY A 1 137 ? -5.302 -5.630 -20.585 1.00 61.12 137 GLY A O 1
ATOM 1053 N N . LYS A 1 138 ? -5.369 -6.537 -18.529 1.00 49.78 138 LYS A N 1
ATOM 1054 C CA . LYS A 1 138 ? -6.831 -6.507 -18.413 1.00 49.78 138 LYS A CA 1
ATOM 1055 C C . LYS A 1 138 ? -7.317 -5.044 -18.402 1.00 49.78 138 LYS A C 1
ATOM 1057 O O . LYS A 1 138 ? -7.119 -4.339 -17.421 1.00 49.78 138 LYS A O 1
ATOM 1062 N N . GLY A 1 139 ? -7.917 -4.593 -19.509 1.00 53.03 139 GLY A N 1
ATOM 1063 C CA . GLY A 1 139 ? -8.448 -3.229 -19.684 1.00 53.03 139 GLY A CA 1
ATOM 1064 C C . GLY A 1 139 ? -8.101 -2.559 -21.020 1.00 53.03 139 GLY A C 1
ATOM 1065 O O . GLY A 1 139 ? -8.797 -1.646 -21.434 1.00 53.03 139 GLY A O 1
ATOM 1066 N N . ALA A 1 140 ? -7.109 -3.053 -21.769 1.00 48.78 140 ALA A N 1
ATOM 1067 C CA . ALA A 1 140 ? -6.763 -2.480 -23.081 1.00 48.78 140 ALA A CA 1
ATOM 1068 C C . ALA A 1 140 ? -7.815 -2.735 -24.189 1.00 48.78 140 ALA A C 1
ATOM 1070 O O . ALA A 1 140 ? -7.644 -2.270 -25.309 1.00 48.78 140 ALA A O 1
ATOM 1071 N N . ALA A 1 141 ? -8.884 -3.481 -23.885 1.00 40.66 141 ALA A N 1
ATOM 1072 C CA . ALA A 1 141 ? -9.973 -3.802 -24.807 1.00 40.66 141 ALA A CA 1
ATOM 1073 C C . ALA A 1 141 ? -11.308 -3.100 -24.474 1.00 40.66 141 ALA A C 1
ATOM 1075 O O . ALA A 1 141 ? -12.288 -3.365 -25.160 1.00 40.66 141 ALA A O 1
ATOM 1076 N N . SER A 1 142 ? -11.387 -2.254 -23.434 1.00 40.81 142 SER A N 1
ATOM 1077 C CA . SER A 1 142 ? -12.624 -1.502 -23.134 1.00 40.81 142 SER A CA 1
ATOM 1078 C C . SER A 1 142 ? -12.679 -0.105 -23.751 1.00 40.81 142 SER A C 1
ATOM 1080 O O . SER A 1 142 ? -13.758 0.473 -23.790 1.00 40.81 142 SER A O 1
ATOM 1082 N N . ASP A 1 143 ? -11.549 0.409 -24.244 1.00 37.94 143 ASP A N 1
ATOM 1083 C CA . ASP A 1 143 ? -11.424 1.781 -24.755 1.00 37.94 143 ASP A CA 1
ATOM 1084 C C . ASP A 1 143 ? -11.021 1.794 -26.246 1.00 37.94 143 ASP A C 1
ATOM 1086 O O . ASP A 1 143 ? -10.230 2.635 -26.679 1.00 37.94 143 ASP A O 1
ATOM 1090 N N . ALA A 1 144 ? -11.529 0.825 -27.019 1.00 36.50 144 ALA A N 1
ATOM 1091 C CA . ALA A 1 144 ? -11.467 0.816 -28.484 1.00 36.50 144 ALA A CA 1
ATOM 1092 C C . ALA A 1 144 ? -12.815 1.232 -29.083 1.00 36.50 144 ALA A C 1
ATOM 1094 O O . ALA A 1 144 ? -13.852 0.751 -28.570 1.00 36.50 144 ALA A O 1
#

pLDDT: mean 80.32, std 15.02, range [36.5, 97.12]